Protein AF-A0A932W186-F1 (afdb_monomer_lite)

Structure (mmCIF, N/CA/C/O backbone):
data_AF-A0A932W186-F1
#
_entry.id   AF-A0A932W186-F1
#
loop_
_atom_site.group_PDB
_atom_site.id
_atom_site.type_symbol
_atom_site.label_atom_id
_atom_site.label_alt_id
_atom_site.label_comp_id
_atom_site.label_asym_id
_atom_site.label_entity_id
_atom_site.label_seq_id
_atom_site.pdbx_PDB_ins_code
_atom_site.Cartn_x
_atom_site.Cartn_y
_atom_site.Cartn_z
_atom_site.occupancy
_atom_site.B_iso_or_equiv
_atom_site.auth_seq_id
_atom_site.auth_comp_id
_atom_site.auth_asym_id
_atom_site.auth_atom_id
_atom_site.pdbx_PDB_model_num
ATOM 1 N N . MET A 1 1 ? -11.472 -8.452 -0.347 1.00 81.81 1 MET A N 1
ATOM 2 C CA . MET A 1 1 ? -10.339 -9.273 -0.825 1.00 81.81 1 MET A CA 1
ATOM 3 C C . MET A 1 1 ? -9.155 -8.990 0.087 1.00 81.81 1 MET A C 1
ATOM 5 O O . MET A 1 1 ? -9.099 -7.895 0.630 1.00 81.81 1 MET A O 1
ATOM 9 N N . THR A 1 2 ? -8.254 -9.943 0.310 1.00 84.69 2 THR A N 1
ATOM 10 C CA . THR A 1 2 ? -7.046 -9.712 1.122 1.00 84.69 2 THR A CA 1
ATOM 11 C C . THR A 1 2 ? -5.841 -9.751 0.203 1.00 84.69 2 THR A C 1
ATOM 13 O O . THR A 1 2 ? -5.696 -10.706 -0.556 1.00 84.69 2 THR A O 1
ATOM 16 N N . ILE A 1 3 ? -4.996 -8.724 0.259 1.00 86.75 3 ILE A N 1
ATOM 17 C CA . ILE A 1 3 ? -3.753 -8.680 -0.512 1.00 86.75 3 ILE A CA 1
ATOM 18 C C . ILE A 1 3 ? -2.595 -8.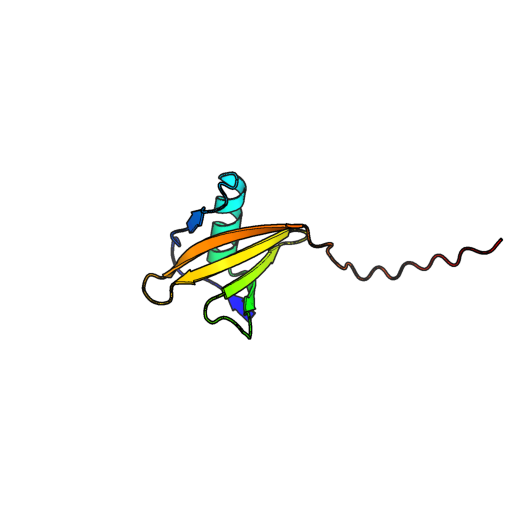874 0.439 1.00 86.75 3 ILE A C 1
ATOM 20 O O . ILE A 1 3 ? -2.436 -8.119 1.396 1.00 86.75 3 ILE A O 1
ATOM 24 N N . LYS A 1 4 ? -1.799 -9.899 0.145 1.00 87.88 4 LYS A N 1
ATOM 25 C CA . LYS A 1 4 ? -0.553 -10.209 0.825 1.00 87.88 4 LYS A CA 1
ATOM 26 C C . LYS A 1 4 ? 0.530 -10.384 -0.228 1.00 87.88 4 LYS A C 1
ATOM 28 O O . LYS A 1 4 ? 0.379 -11.207 -1.128 1.00 87.88 4 LYS A O 1
ATOM 33 N N . LEU A 1 5 ? 1.604 -9.617 -0.106 1.00 85.50 5 LEU A N 1
ATOM 34 C CA . LEU A 1 5 ? 2.788 -9.757 -0.943 1.00 85.50 5 LEU A CA 1
ATOM 35 C C . LEU A 1 5 ? 3.838 -10.537 -0.154 1.00 85.50 5 LEU A C 1
ATOM 37 O O . LEU A 1 5 ? 4.115 -10.226 1.003 1.00 85.50 5 LEU A O 1
ATOM 41 N N . ASN A 1 6 ? 4.393 -11.581 -0.767 1.00 79.50 6 ASN A N 1
ATOM 42 C CA . ASN A 1 6 ? 5.458 -12.362 -0.148 1.00 79.50 6 ASN A CA 1
ATOM 43 C C . ASN A 1 6 ? 6.796 -11.637 -0.323 1.00 79.50 6 ASN A C 1
ATOM 45 O O . ASN A 1 6 ? 7.139 -11.210 -1.423 1.00 79.50 6 ASN A O 1
ATOM 49 N N . GLY A 1 7 ? 7.556 -11.524 0.767 1.00 79.81 7 GLY A N 1
ATOM 50 C CA . GLY A 1 7 ? 8.835 -10.819 0.790 1.00 79.81 7 GLY A CA 1
ATOM 51 C C . GLY A 1 7 ? 8.688 -9.326 1.084 1.00 79.81 7 GLY A C 1
ATOM 52 O O . GLY A 1 7 ? 7.748 -8.888 1.743 1.00 79.81 7 GLY A O 1
ATOM 53 N N . THR A 1 8 ? 9.659 -8.540 0.632 1.00 78.56 8 THR A N 1
ATOM 54 C CA . THR A 1 8 ? 9.694 -7.089 0.830 1.00 78.56 8 THR A CA 1
ATOM 55 C C . THR A 1 8 ? 9.278 -6.373 -0.449 1.00 78.56 8 THR A C 1
ATOM 57 O O . THR A 1 8 ? 10.128 -6.195 -1.322 1.00 78.56 8 THR A O 1
ATOM 60 N N . PRO A 1 9 ? 8.004 -5.954 -0.578 1.00 83.31 9 PRO A N 1
ATOM 61 C CA . PRO A 1 9 ? 7.551 -5.264 -1.775 1.00 83.31 9 PRO A CA 1
ATOM 62 C C . PRO A 1 9 ? 8.260 -3.916 -1.912 1.00 83.31 9 PRO A C 1
ATOM 64 O O . PRO A 1 9 ? 8.405 -3.176 -0.933 1.00 83.31 9 PRO A O 1
ATOM 67 N N . THR A 1 10 ? 8.686 -3.599 -3.132 1.00 89.44 10 THR A N 1
ATOM 68 C CA . THR A 1 10 ? 9.189 -2.269 -3.482 1.00 89.44 10 THR A CA 1
ATOM 69 C C . THR A 1 10 ? 8.008 -1.314 -3.532 1.00 89.44 10 THR A C 1
ATOM 71 O O . THR A 1 10 ? 7.063 -1.561 -4.282 1.00 89.44 10 THR A O 1
ATOM 74 N N . ILE A 1 11 ? 8.048 -0.248 -2.730 1.00 91.31 11 ILE A N 1
ATOM 75 C CA . ILE A 1 11 ? 6.994 0.768 -2.708 1.00 91.31 11 ILE A CA 1
ATOM 76 C C . ILE A 1 11 ? 7.526 2.063 -3.309 1.00 91.31 11 ILE A C 1
ATOM 78 O O . ILE A 1 11 ? 8.415 2.697 -2.745 1.00 91.31 11 ILE A O 1
ATOM 82 N N . GLU A 1 12 ? 6.949 2.473 -4.431 1.00 90.44 12 GLU A N 1
ATOM 83 C CA . GLU A 1 12 ? 7.195 3.771 -5.042 1.00 90.44 12 GLU A CA 1
ATOM 84 C C . GLU A 1 12 ? 6.235 4.809 -4.466 1.00 90.44 12 GLU A C 1
ATOM 86 O O . GLU A 1 12 ? 5.013 4.669 -4.525 1.00 90.44 12 GLU A O 1
ATOM 91 N N . ASN A 1 13 ? 6.796 5.869 -3.895 1.00 88.81 13 ASN A N 1
ATOM 92 C CA . ASN A 1 13 ? 6.042 6.936 -3.254 1.00 88.81 13 ASN A CA 1
ATOM 93 C C . ASN A 1 13 ? 5.959 8.162 -4.169 1.00 88.81 13 ASN A C 1
ATOM 95 O O . ASN A 1 13 ? 6.761 9.089 -4.055 1.00 88.81 13 ASN A O 1
ATOM 99 N N . LEU A 1 14 ? 4.979 8.172 -5.075 1.00 82.56 14 LEU A N 1
ATOM 100 C CA . LEU A 1 14 ? 4.789 9.288 -6.008 1.00 82.56 14 LEU A CA 1
ATOM 101 C C . LEU A 1 14 ? 4.221 10.534 -5.320 1.00 82.56 14 LEU A C 1
ATOM 103 O O . LEU A 1 14 ? 4.566 11.656 -5.682 1.00 82.56 14 LEU A O 1
ATOM 107 N N . GLY A 1 15 ? 3.392 10.347 -4.291 1.00 75.50 15 GLY A N 1
ATOM 108 C CA . GLY A 1 15 ? 2.767 11.447 -3.554 1.00 75.50 15 GLY A CA 1
ATOM 109 C C . GLY A 1 15 ? 3.681 12.160 -2.552 1.00 75.50 15 GLY A C 1
ATOM 110 O O . GLY A 1 15 ? 3.202 13.032 -1.832 1.00 75.50 15 GLY A O 1
ATOM 111 N N . LYS A 1 16 ? 4.974 11.799 -2.474 1.00 82.44 16 LYS A N 1
ATOM 112 C CA . LYS A 1 16 ? 5.943 12.326 -1.490 1.00 82.44 16 LYS A CA 1
ATOM 113 C C . LYS A 1 16 ? 5.434 12.245 -0.043 1.00 82.44 16 LYS A C 1
ATOM 115 O O . LYS A 1 16 ? 5.684 13.127 0.776 1.00 82.44 16 LYS A O 1
ATOM 120 N N . TYR A 1 17 ? 4.718 11.172 0.280 1.00 87.94 17 TYR A N 1
ATOM 121 C CA . TYR A 1 17 ? 4.244 10.898 1.633 1.00 87.94 17 TYR A CA 1
ATOM 122 C C . TYR A 1 17 ? 5.414 10.649 2.599 1.00 87.94 17 TYR A C 1
ATOM 124 O O . TYR A 1 17 ? 6.486 10.224 2.164 1.00 87.94 17 TYR A O 1
ATOM 132 N N . PRO A 1 18 ? 5.243 10.876 3.911 1.00 88.69 18 PRO A N 1
ATOM 133 C CA . PRO A 1 18 ? 6.299 10.601 4.879 1.00 88.69 18 PRO A CA 1
ATOM 134 C C . PRO A 1 18 ? 6.669 9.113 4.893 1.00 88.69 18 PRO A C 1
ATOM 136 O O . PRO A 1 18 ? 5.808 8.249 4.691 1.00 88.69 18 PRO A O 1
ATOM 139 N N . ALA A 1 19 ? 7.939 8.817 5.186 1.00 88.69 19 ALA A N 1
ATOM 140 C CA . ALA A 1 19 ? 8.470 7.453 5.222 1.00 88.69 19 ALA A CA 1
ATOM 141 C C . ALA A 1 19 ? 7.660 6.531 6.149 1.00 88.69 19 ALA A C 1
ATOM 143 O O . ALA A 1 19 ? 7.393 5.392 5.784 1.00 88.69 19 ALA A O 1
ATOM 144 N N . GLU A 1 20 ? 7.154 7.045 7.275 1.00 90.12 20 GLU A N 1
ATOM 145 C CA . GLU A 1 20 ? 6.263 6.294 8.170 1.00 90.12 20 GLU A CA 1
ATOM 146 C C . GLU A 1 20 ? 5.006 5.764 7.469 1.00 90.12 20 GLU A C 1
ATOM 148 O O . GLU A 1 20 ? 4.561 4.651 7.737 1.00 90.12 20 GLU A O 1
ATOM 153 N N . SER A 1 21 ? 4.418 6.538 6.553 1.00 89.75 21 SER A N 1
ATOM 154 C CA . SER A 1 21 ? 3.225 6.094 5.823 1.00 89.75 21 SER A CA 1
ATOM 155 C C . SER A 1 21 ? 3.552 4.983 4.829 1.00 89.75 21 SER A C 1
ATOM 157 O O . SER A 1 21 ? 2.759 4.054 4.668 1.00 89.75 21 SER A O 1
ATOM 159 N N . VAL A 1 22 ? 4.727 5.061 4.202 1.00 90.19 22 VAL A N 1
ATOM 160 C CA . VAL A 1 22 ? 5.246 4.039 3.284 1.00 90.19 22 VAL A CA 1
ATOM 161 C C . VAL A 1 22 ? 5.582 2.757 4.047 1.00 90.19 22 VAL A C 1
ATOM 163 O O . VAL A 1 22 ? 5.172 1.672 3.642 1.00 90.19 22 VAL A O 1
ATOM 166 N N . GLU A 1 23 ? 6.254 2.874 5.190 1.00 91.12 23 GLU A N 1
ATOM 167 C CA . GLU A 1 23 ? 6.589 1.748 6.063 1.00 91.12 23 GLU A CA 1
ATOM 168 C C . GLU A 1 23 ? 5.323 1.055 6.583 1.00 91.12 23 GLU A C 1
ATOM 170 O O . GLU A 1 23 ? 5.212 -0.171 6.542 1.00 91.12 23 GLU A O 1
ATOM 175 N N . LYS A 1 24 ? 4.305 1.834 6.974 1.00 91.31 24 LYS A N 1
ATOM 176 C CA . LYS A 1 24 ? 3.008 1.291 7.394 1.00 91.31 24 LYS A CA 1
ATOM 177 C C . LYS A 1 24 ? 2.338 0.501 6.274 1.00 91.31 24 LYS A C 1
ATOM 179 O O . LYS A 1 24 ? 1.844 -0.598 6.516 1.00 91.31 24 LYS A O 1
ATOM 184 N N . LEU A 1 25 ? 2.337 1.035 5.052 1.00 91.38 25 LEU A N 1
ATOM 185 C CA . LEU A 1 25 ? 1.813 0.336 3.880 1.00 91.38 25 LEU A CA 1
ATOM 186 C C . LEU A 1 25 ? 2.583 -0.965 3.614 1.00 91.38 25 LEU A C 1
ATOM 188 O O . LEU A 1 25 ? 1.971 -1.998 3.354 1.00 91.38 25 LEU A O 1
ATOM 192 N N . ARG A 1 26 ? 3.912 -0.944 3.745 1.00 91.31 26 ARG A N 1
ATOM 193 C CA . ARG A 1 26 ? 4.760 -2.135 3.607 1.00 91.31 26 ARG A CA 1
ATOM 194 C C . ARG A 1 26 ? 4.388 -3.217 4.608 1.00 91.31 26 ARG A C 1
A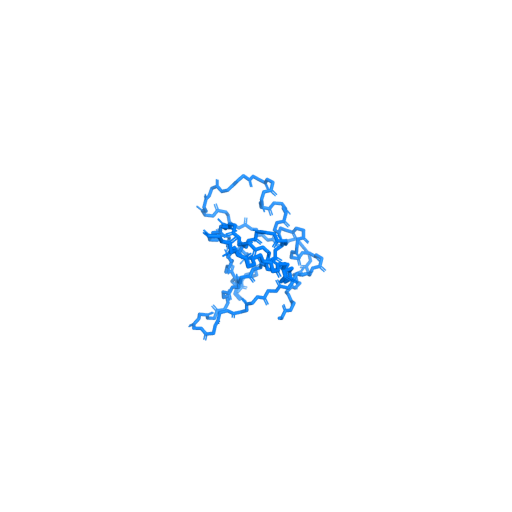TOM 196 O O . ARG A 1 26 ? 4.235 -4.371 4.218 1.00 91.31 26 ARG A O 1
ATOM 203 N N . GLN A 1 27 ? 4.201 -2.845 5.874 1.00 90.75 27 GLN A N 1
ATOM 204 C CA . GLN A 1 27 ? 3.758 -3.782 6.903 1.00 90.75 27 GLN A CA 1
ATOM 205 C C . GLN A 1 27 ? 2.389 -4.374 6.566 1.00 90.75 27 GLN A C 1
ATOM 207 O O . GLN A 1 27 ? 2.244 -5.589 6.626 1.00 90.75 27 GLN A O 1
ATOM 212 N N . LEU A 1 28 ? 1.420 -3.550 6.147 1.00 90.69 28 LEU A N 1
ATOM 213 C CA . LEU A 1 28 ? 0.082 -4.012 5.756 1.00 90.69 28 LEU A CA 1
ATOM 214 C C . LEU A 1 28 ? 0.135 -5.051 4.629 1.00 90.69 28 LEU A C 1
ATOM 216 O O . LEU A 1 28 ? -0.548 -6.072 4.686 1.00 90.69 28 LEU A O 1
ATOM 220 N N . LEU A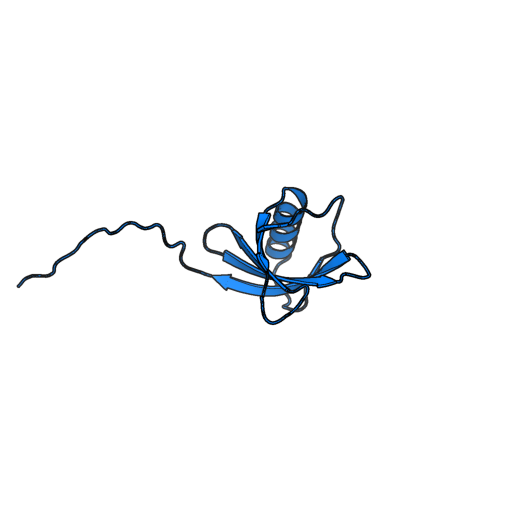 1 29 ? 0.973 -4.814 3.621 1.00 90.75 29 LEU A N 1
ATOM 221 C CA . LEU A 1 29 ? 1.151 -5.731 2.497 1.00 90.75 29 LEU A CA 1
ATOM 222 C C . LEU A 1 29 ? 1.874 -7.023 2.901 1.00 90.75 29 LEU A C 1
ATOM 224 O O . LEU A 1 29 ? 1.555 -8.081 2.363 1.00 90.75 29 LEU A O 1
ATOM 228 N N . ALA A 1 30 ? 2.806 -6.957 3.854 1.00 89.69 30 ALA A N 1
ATOM 229 C CA . ALA A 1 30 ? 3.522 -8.126 4.365 1.00 89.69 30 ALA A CA 1
ATOM 230 C C . ALA A 1 30 ? 2.642 -9.004 5.276 1.00 89.69 30 ALA A C 1
ATOM 232 O O . ALA A 1 30 ? 2.668 -10.234 5.178 1.00 89.69 30 ALA A O 1
ATOM 233 N N . THR A 1 31 ? 1.832 -8.393 6.148 1.00 88.69 31 THR A N 1
ATOM 234 C CA . THR A 1 31 ? 0.901 -9.121 7.029 1.00 88.69 31 THR A CA 1
ATOM 235 C C . THR A 1 31 ? -0.308 -9.657 6.272 1.00 88.69 31 THR A C 1
ATOM 237 O O . THR A 1 31 ? -0.892 -10.663 6.670 1.00 88.69 31 THR A O 1
ATOM 240 N N . GLY A 1 32 ? -0.660 -9.012 5.161 1.00 87.69 32 GLY A N 1
ATOM 241 C CA . GLY A 1 32 ? -1.921 -9.211 4.474 1.00 87.69 32 GLY A CA 1
ATOM 242 C C . GLY A 1 32 ? -2.960 -8.235 5.012 1.00 87.69 32 GLY A C 1
ATOM 243 O O . GLY A 1 32 ? -3.256 -8.232 6.206 1.00 87.69 32 GLY A O 1
ATOM 244 N N . ALA A 1 33 ? -3.512 -7.406 4.132 1.00 87.19 33 ALA A N 1
ATOM 245 C CA . ALA A 1 33 ? -4.489 -6.389 4.498 1.00 87.19 33 ALA A CA 1
ATOM 246 C C . ALA A 1 33 ? -5.748 -6.488 3.630 1.00 87.19 33 ALA A C 1
ATOM 248 O O . ALA A 1 33 ? -5.666 -6.882 2.458 1.00 87.19 33 ALA A O 1
ATOM 249 N N . PRO A 1 34 ? -6.922 -6.134 4.184 1.00 87.88 34 PRO A N 1
ATOM 250 C CA . PRO A 1 34 ? -8.137 -6.037 3.401 1.00 87.88 34 PRO A CA 1
ATOM 251 C C . PRO A 1 34 ? -7.976 -4.918 2.371 1.00 87.88 34 PRO A C 1
ATOM 253 O O . PRO A 1 34 ? -7.768 -3.750 2.705 1.00 87.88 34 PRO A O 1
ATOM 256 N N . ALA A 1 35 ? -8.079 -5.304 1.107 1.00 89.38 35 ALA A N 1
ATOM 257 C CA . ALA A 1 35 ? -8.033 -4.407 -0.025 1.00 89.38 35 ALA A CA 1
ATO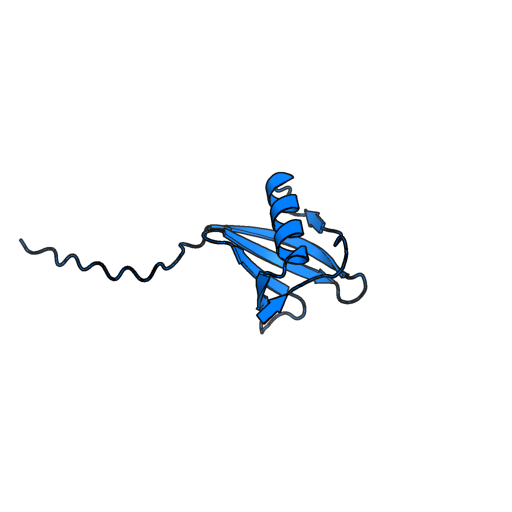M 258 C C . ALA A 1 35 ? -9.312 -4.549 -0.850 1.00 89.38 35 ALA A C 1
ATOM 260 O O . ALA A 1 35 ? -9.865 -5.647 -1.031 1.00 89.38 35 ALA A O 1
ATOM 261 N N . LYS A 1 36 ? 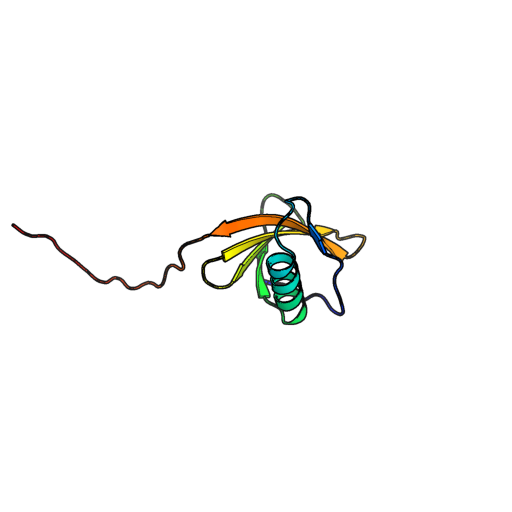-9.786 -3.419 -1.363 1.00 90.44 36 LYS A N 1
ATOM 262 C CA . LYS A 1 36 ? -10.879 -3.366 -2.318 1.00 90.44 36 LYS A CA 1
ATOM 263 C C . LYS A 1 36 ? -10.285 -3.194 -3.719 1.00 90.44 36 LYS A C 1
ATOM 265 O O . LYS A 1 36 ? -9.649 -2.170 -3.959 1.00 90.44 36 LYS A O 1
ATOM 270 N N . PRO A 1 37 ? -10.437 -4.181 -4.616 1.00 89.94 37 PRO A N 1
ATOM 271 C CA . PRO A 1 37 ? -10.049 -4.013 -6.007 1.00 89.94 37 PRO A CA 1
ATOM 272 C C . PRO A 1 37 ? -10.982 -3.015 -6.690 1.00 89.94 37 PRO A C 1
ATOM 274 O O . PRO A 1 37 ? -12.198 -3.029 -6.461 1.00 89.94 37 PRO A O 1
ATOM 277 N N . ASP A 1 38 ? -10.412 -2.169 -7.537 1.00 85.56 38 ASP A N 1
ATOM 278 C CA . ASP A 1 38 ? -11.186 -1.296 -8.405 1.00 85.56 38 ASP A CA 1
ATOM 279 C C . ASP A 1 38 ? -11.775 -2.120 -9.563 1.00 85.56 38 ASP A C 1
ATOM 281 O O . ASP A 1 38 ? -11.086 -2.898 -10.220 1.00 85.56 38 ASP A O 1
ATOM 285 N N . THR A 1 39 ? -13.085 -2.008 -9.789 1.00 82.38 39 THR A N 1
ATOM 286 C CA . THR A 1 39 ? -13.777 -2.790 -10.832 1.00 82.38 39 THR A CA 1
ATOM 287 C C . THR A 1 39 ? -13.542 -2.214 -12.228 1.00 82.38 39 THR A C 1
ATOM 289 O O . THR A 1 39 ? -13.714 -2.917 -13.220 1.00 82.38 39 THR A O 1
ATOM 292 N N . HIS A 1 40 ? -13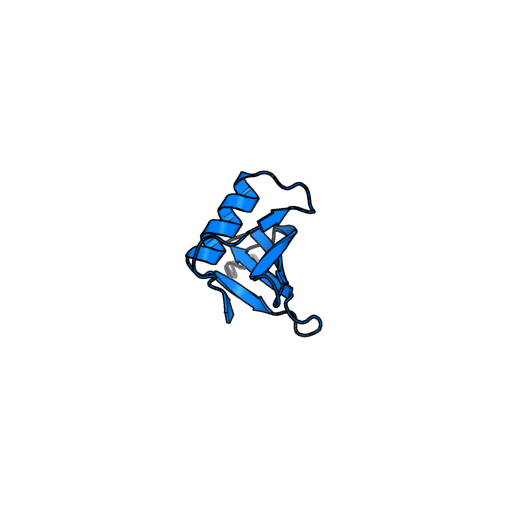.159 -0.938 -12.310 1.00 83.25 40 HIS A N 1
ATOM 293 C CA . HIS A 1 40 ? -12.953 -0.206 -13.554 1.00 83.25 40 HIS A CA 1
ATOM 294 C C . HIS A 1 40 ? -11.481 -0.234 -13.980 1.00 83.25 40 HIS A C 1
ATOM 296 O O . HIS A 1 40 ? -11.186 -0.176 -15.174 1.00 83.25 40 HIS A O 1
ATOM 302 N N . ARG A 1 41 ? -10.549 -0.323 -13.024 1.00 85.00 41 ARG A N 1
ATOM 303 C CA . ARG A 1 41 ? -9.104 -0.331 -13.272 1.00 85.00 41 ARG A CA 1
ATOM 304 C C . ARG A 1 41 ? -8.463 -1.601 -12.726 1.00 85.00 41 ARG A C 1
ATOM 306 O O . ARG A 1 41 ? -8.427 -1.822 -11.520 1.00 85.00 41 ARG A O 1
ATOM 313 N N . LYS A 1 42 ? -7.902 -2.416 -13.623 1.00 83.19 42 LYS A N 1
ATOM 314 C CA . LYS A 1 42 ? -7.124 -3.596 -13.226 1.00 83.19 42 LYS A CA 1
ATOM 315 C C . LYS A 1 42 ? -5.902 -3.171 -12.420 1.00 83.19 42 LYS A C 1
ATOM 317 O O . LYS A 1 42 ? -5.321 -2.130 -12.703 1.00 83.19 42 LYS A O 1
ATOM 322 N N . ASP A 1 43 ? -5.553 -3.978 -11.424 1.00 88.94 43 ASP A N 1
ATOM 323 C CA . ASP A 1 43 ? -4.351 -3.803 -10.603 1.00 88.94 43 ASP A CA 1
ATOM 324 C C . ASP A 1 43 ? -4.337 -2.564 -9.684 1.00 88.94 43 ASP A C 1
ATOM 326 O O . ASP A 1 43 ? -3.322 -2.263 -9.050 1.00 88.94 43 ASP A O 1
ATOM 330 N N . PHE A 1 44 ? -5.475 -1.874 -9.548 1.00 92.06 44 PHE A N 1
ATOM 331 C CA . PHE A 1 44 ? -5.680 -0.815 -8.560 1.00 92.06 44 PHE A CA 1
ATOM 332 C C . PHE A 1 44 ? -6.431 -1.335 -7.342 1.00 92.06 44 PHE A C 1
ATOM 334 O O . PHE A 1 44 ? -7.428 -2.056 -7.451 1.00 92.06 44 PHE A O 1
ATOM 341 N N . TYR A 1 45 ? -5.965 -0.912 -6.170 1.00 91.81 45 TYR A N 1
ATOM 342 C CA . TYR A 1 45 ? -6.480 -1.384 -4.899 1.00 91.81 45 TYR A CA 1
ATOM 343 C C . TYR A 1 45 ? -6.572 -0.255 -3.877 1.00 91.81 45 TYR A C 1
ATOM 345 O O . TYR A 1 45 ? -5.666 0.565 -3.727 1.00 91.81 45 TYR A O 1
ATOM 353 N N . GLU A 1 46 ? -7.666 -0.249 -3.128 1.00 91.81 46 GLU A N 1
ATOM 354 C CA . GLU A 1 46 ? -7.844 0.593 -1.951 1.00 91.81 46 GLU A CA 1
ATOM 355 C C . GLU A 1 46 ? -7.614 -0.252 -0.694 1.00 91.81 46 GLU A C 1
ATOM 357 O O . GLU A 1 46 ? -8.391 -1.165 -0.405 1.00 91.81 46 GLU A O 1
ATOM 362 N N . LEU A 1 47 ? -6.561 0.038 0.069 1.00 90.94 47 LEU A N 1
ATOM 363 C CA . LEU A 1 47 ? -6.298 -0.595 1.360 1.00 90.94 47 LEU A CA 1
ATOM 364 C C . LEU A 1 47 ? -6.830 0.294 2.469 1.00 90.94 47 LEU A C 1
ATOM 366 O O . LEU A 1 47 ? -6.427 1.449 2.592 1.00 90.94 47 LEU A O 1
ATOM 370 N N . GLN A 1 48 ? -7.690 -0.257 3.317 1.00 88.00 48 GLN A N 1
ATOM 371 C CA . GLN A 1 48 ? -8.175 0.448 4.494 1.00 88.00 48 GLN A CA 1
ATOM 372 C C . GLN A 1 48 ? -7.437 -0.041 5.738 1.00 88.00 48 GLN A C 1
ATOM 374 O O . GLN A 1 48 ? -7.374 -1.238 6.009 1.00 88.00 48 GLN A O 1
ATOM 379 N N . ASN A 1 49 ? -6.913 0.900 6.518 1.00 87.00 49 ASN A N 1
ATOM 380 C CA . ASN A 1 49 ? -6.314 0.637 7.817 1.00 87.00 49 ASN A CA 1
ATOM 381 C C . ASN A 1 49 ? -6.870 1.631 8.842 1.00 87.00 49 ASN A C 1
ATOM 383 O O . ASN A 1 49 ? -6.428 2.781 8.928 1.00 87.00 49 ASN A O 1
ATOM 387 N N . GLY A 1 50 ? -7.888 1.195 9.586 1.00 84.94 50 GLY A N 1
ATOM 388 C CA . GLY A 1 50 ? -8.638 2.056 10.498 1.00 84.94 50 GLY A CA 1
ATOM 389 C C . GLY A 1 50 ? -9.287 3.229 9.755 1.00 84.94 50 GLY A C 1
ATOM 390 O O . GLY A 1 50 ? -10.081 3.031 8.836 1.00 84.94 50 GLY A O 1
ATOM 391 N N . GLY A 1 51 ? -8.928 4.454 10.146 1.00 86.06 51 GLY A N 1
ATOM 392 C CA . GLY A 1 51 ? -9.418 5.692 9.531 1.00 86.06 51 GLY A CA 1
ATOM 393 C C . GLY A 1 51 ? -8.636 6.167 8.301 1.00 86.06 51 GLY A C 1
ATOM 394 O O . GLY A 1 51 ? -8.908 7.253 7.796 1.00 86.06 51 GLY A O 1
ATOM 395 N N . ARG A 1 52 ? -7.638 5.409 7.825 1.00 89.31 52 ARG A N 1
ATOM 396 C CA . ARG A 1 52 ? -6.821 5.781 6.658 1.00 89.31 52 ARG A CA 1
ATOM 397 C C . ARG A 1 52 ? -7.061 4.832 5.499 1.00 89.31 52 ARG A C 1
ATOM 399 O O . ARG A 1 52 ? -7.139 3.620 5.694 1.00 89.31 52 ARG A O 1
ATOM 406 N N . VAL A 1 53 ? -7.130 5.385 4.297 1.00 90.94 53 VAL A N 1
ATOM 407 C CA . VAL A 1 53 ? -7.188 4.627 3.051 1.00 90.94 53 VAL A CA 1
ATOM 408 C C . VAL A 1 53 ? -5.944 4.931 2.235 1.00 90.94 53 VAL A C 1
ATOM 410 O O . VAL A 1 53 ? -5.571 6.092 2.076 1.00 90.94 53 VAL A O 1
ATOM 413 N N . TYR A 1 54 ? -5.312 3.872 1.746 1.00 92.25 54 TYR A N 1
ATOM 414 C CA . TYR A 1 54 ? -4.155 3.903 0.871 1.00 92.25 54 TYR A CA 1
ATOM 415 C C . TYR A 1 54 ? -4.600 3.431 -0.502 1.00 92.25 54 TYR A C 1
ATOM 417 O O . TYR A 1 54 ? -5.055 2.298 -0.657 1.00 92.25 54 TYR A O 1
ATOM 425 N N . TRP A 1 55 ? -4.461 4.292 -1.495 1.00 92.12 55 TRP A N 1
ATOM 426 C CA . TRP A 1 55 ? -4.730 3.941 -2.875 1.00 92.12 55 TRP A CA 1
ATOM 427 C C . TRP A 1 55 ? -3.435 3.586 -3.566 1.00 92.12 55 TRP A C 1
ATOM 429 O O . TRP A 1 55 ? -2.520 4.411 -3.674 1.00 92.12 55 TRP A O 1
ATOM 439 N N . ILE A 1 56 ? -3.362 2.330 -3.984 1.00 93.00 56 ILE A N 1
ATOM 440 C CA . ILE A 1 56 ? -2.164 1.752 -4.560 1.00 93.00 56 ILE A CA 1
ATOM 441 C C . ILE A 1 56 ? -2.462 1.132 -5.914 1.00 93.00 56 ILE A C 1
ATOM 443 O O . ILE A 1 56 ? -3.572 0.676 -6.193 1.00 93.00 56 ILE A O 1
ATOM 447 N N . HIS A 1 57 ? -1.422 1.063 -6.724 1.00 92.00 57 HIS A N 1
ATOM 448 C CA . HIS A 1 57 ? -1.377 0.246 -7.920 1.00 92.00 57 HIS A CA 1
ATOM 449 C C . HIS A 1 57 ? -0.292 -0.810 -7.736 1.00 92.00 57 HIS A C 1
ATOM 451 O O . HIS A 1 57 ? 0.804 -0.489 -7.279 1.00 92.00 57 HIS A O 1
ATOM 457 N N . ILE A 1 58 ? -0.585 -2.065 -8.060 1.00 90.94 58 ILE A N 1
ATOM 458 C CA . ILE A 1 58 ? 0.382 -3.161 -7.963 1.00 90.94 58 ILE A CA 1
ATOM 459 C C . ILE A 1 58 ? 0.735 -3.585 -9.379 1.00 90.94 58 ILE A C 1
ATOM 461 O O . ILE A 1 58 ? -0.081 -4.187 -10.057 1.00 90.94 58 ILE A O 1
ATOM 465 N N . SER A 1 59 ? 1.954 -3.307 -9.832 1.00 88.31 59 SER A N 1
ATOM 466 C CA . SER A 1 59 ? 2.353 -3.685 -11.187 1.00 88.31 59 SER A CA 1
ATOM 467 C C . SER A 1 59 ? 2.356 -5.213 -11.340 1.00 88.31 59 SER A C 1
ATOM 469 O O . SER A 1 59 ? 3.139 -5.869 -10.650 1.00 88.31 59 SER A O 1
ATOM 471 N N . PRO A 1 60 ? 1.576 -5.799 -12.266 1.00 82.81 60 PRO A N 1
ATOM 472 C CA . PRO A 1 60 ? 1.515 -7.253 -12.434 1.00 82.81 60 PRO A CA 1
ATOM 473 C C . PRO A 1 60 ? 2.819 -7.847 -12.991 1.00 82.81 60 PRO A C 1
ATOM 475 O O . PRO A 1 60 ? 3.057 -9.042 -12.858 1.00 82.81 60 PRO A O 1
ATOM 478 N N . ILE A 1 61 ? 3.669 -7.012 -13.604 1.00 83.00 61 ILE A N 1
ATOM 479 C CA . ILE A 1 61 ? 4.935 -7.418 -14.232 1.00 83.00 61 ILE A CA 1
ATOM 480 C C . ILE A 1 61 ? 6.057 -7.537 -13.191 1.00 83.00 61 ILE A C 1
ATOM 482 O O . ILE A 1 61 ? 6.763 -8.539 -13.151 1.00 83.00 61 ILE A O 1
ATOM 486 N N . SER A 1 62 ? 6.214 -6.516 -12.344 1.00 83.25 62 SER A N 1
ATOM 487 C CA . SER A 1 62 ? 7.342 -6.417 -11.402 1.00 83.25 62 SER A CA 1
ATOM 488 C C . SER A 1 62 ? 6.951 -6.683 -9.947 1.00 83.25 62 SER A C 1
ATOM 490 O O . SER A 1 62 ? 7.820 -6.829 -9.095 1.00 83.25 62 SER A O 1
ATOM 492 N N . GLY A 1 63 ? 5.654 -6.676 -9.625 1.00 84.44 63 GLY A N 1
ATOM 493 C CA . GLY A 1 63 ? 5.158 -6.706 -8.245 1.00 84.44 63 GLY A CA 1
ATOM 494 C C . GLY A 1 63 ? 5.394 -5.406 -7.465 1.00 84.44 63 GLY A C 1
ATOM 495 O O . GLY A 1 63 ? 5.119 -5.355 -6.266 1.00 84.44 63 GLY A O 1
ATOM 496 N N . THR A 1 64 ? 5.900 -4.357 -8.121 1.00 90.44 64 THR A N 1
ATOM 497 C CA . THR A 1 64 ? 6.135 -3.045 -7.508 1.00 90.44 64 THR A CA 1
ATOM 498 C C . THR A 1 64 ? 4.816 -2.387 -7.142 1.00 90.44 64 THR A C 1
ATOM 500 O O . THR A 1 64 ? 3.890 -2.322 -7.955 1.00 90.44 64 THR A O 1
ATOM 503 N N . VAL A 1 65 ? 4.751 -1.860 -5.925 1.00 92.56 65 VAL A N 1
ATOM 504 C CA . VAL A 1 65 ? 3.583 -1.161 -5.408 1.00 92.56 65 VAL A CA 1
ATOM 505 C C . VAL A 1 65 ? 3.793 0.334 -5.538 1.00 92.56 65 VAL A C 1
ATOM 507 O O . VAL A 1 65 ? 4.695 0.900 -4.939 1.00 92.56 65 VAL A O 1
ATOM 510 N N . VAL A 1 66 ? 2.924 0.996 -6.279 1.00 92.56 66 VAL A N 1
ATOM 511 C CA . VAL A 1 66 ? 2.938 2.446 -6.421 1.00 92.56 66 VAL A CA 1
ATOM 512 C C . VAL A 1 66 ? 1.889 3.024 -5.485 1.00 92.56 66 VAL A C 1
ATOM 514 O O . VAL A 1 66 ? 0.696 2.771 -5.650 1.00 92.56 66 VAL A O 1
ATOM 517 N N . LEU A 1 67 ? 2.326 3.799 -4.495 1.00 93.00 67 LEU A N 1
ATOM 518 C CA . LEU A 1 67 ? 1.443 4.569 -3.631 1.00 93.00 67 LEU A CA 1
ATOM 519 C C . LEU A 1 67 ? 1.029 5.852 -4.355 1.00 93.00 67 LEU A C 1
ATOM 521 O O . LEU A 1 67 ? 1.827 6.783 -4.497 1.00 93.00 67 LEU A O 1
ATOM 525 N N . LEU A 1 68 ? -0.230 5.892 -4.796 1.00 91.44 68 LEU A N 1
ATOM 526 C CA . LEU A 1 68 ? -0.794 7.042 -5.499 1.00 91.44 68 LEU A CA 1
ATOM 527 C C . LEU A 1 68 ? -1.305 8.094 -4.525 1.00 91.44 68 LEU A C 1
ATOM 529 O O . LEU A 1 68 ? -1.002 9.273 -4.687 1.00 91.44 68 LEU A O 1
ATOM 533 N N . ALA A 1 69 ? -2.087 7.675 -3.528 1.00 91.06 69 ALA A N 1
ATOM 534 C CA . ALA A 1 69 ? -2.693 8.610 -2.595 1.00 91.06 69 ALA A CA 1
ATOM 535 C C . ALA A 1 69 ? -2.995 8.000 -1.222 1.00 91.06 69 ALA A C 1
ATOM 537 O O . ALA A 1 69 ? -3.202 6.795 -1.083 1.00 91.06 69 ALA A O 1
ATOM 538 N N . ILE A 1 70 ? -3.064 8.869 -0.212 1.00 91.62 70 ILE A N 1
ATOM 539 C CA . ILE A 1 70 ? -3.555 8.552 1.131 1.00 91.62 70 ILE A CA 1
ATOM 540 C C . ILE A 1 70 ? -4.613 9.583 1.511 1.00 91.62 70 ILE A C 1
ATOM 542 O O . ILE A 1 70 ? -4.359 10.784 1.436 1.00 91.62 70 ILE A O 1
ATOM 546 N N . TRP A 1 71 ? -5.769 9.127 1.986 1.00 91.25 71 TRP A N 1
ATOM 547 C CA . TRP A 1 71 ? -6.789 10.003 2.562 1.00 91.25 71 TRP A CA 1
ATOM 548 C C . TRP A 1 71 ? -7.373 9.424 3.847 1.00 91.25 71 TRP A C 1
ATOM 550 O O . TRP A 1 71 ? -7.270 8.228 4.128 1.00 91.25 71 TRP A O 1
ATOM 560 N N . GLN A 1 72 ? -7.967 10.293 4.667 1.00 89.38 72 GLN A N 1
ATOM 561 C CA . GLN A 1 72 ? -8.756 9.845 5.809 1.00 89.38 72 GLN A CA 1
ATOM 562 C C . GLN A 1 72 ? -10.134 9.415 5.311 1.00 89.38 72 GLN A C 1
ATOM 564 O O . GLN A 1 72 ? -10.782 10.134 4.552 1.00 89.38 72 GLN A O 1
ATOM 569 N N . LYS A 1 73 ? -10.597 8.252 5.751 1.00 85.00 73 LYS A N 1
ATOM 570 C CA . LYS A 1 73 ? -11.979 7.820 5.582 1.00 85.00 73 LYS A CA 1
ATOM 571 C C . LYS A 1 73 ? -12.522 7.566 6.977 1.00 85.00 73 LYS A C 1
ATOM 573 O O . LYS A 1 73 ? -11.905 6.773 7.691 1.00 85.00 73 LYS A O 1
ATOM 578 N N . PRO A 1 74 ? -13.622 8.220 7.391 1.00 72.56 74 PRO A N 1
ATOM 579 C CA . PRO A 1 74 ? -14.200 7.942 8.693 1.00 72.56 74 PRO A CA 1
ATOM 580 C C . PRO A 1 74 ? -14.444 6.440 8.770 1.00 72.56 74 PRO A C 1
ATOM 582 O O . PRO A 1 74 ? -15.078 5.858 7.883 1.00 72.56 74 PRO A O 1
ATOM 585 N N . CYS A 1 75 ? -13.879 5.797 9.794 1.00 61.12 75 CYS A N 1
ATOM 586 C CA . CYS A 1 75 ? -14.341 4.470 10.136 1.00 61.12 75 CYS A CA 1
ATOM 587 C C . CYS A 1 75 ? -15.825 4.651 10.442 1.00 61.12 75 CYS A C 1
ATOM 589 O O . CYS A 1 75 ? -16.191 5.380 11.363 1.00 61.12 75 CYS A O 1
ATOM 591 N N . VAL A 1 76 ? -16.692 4.076 9.612 1.00 59.00 76 VAL A N 1
ATOM 592 C CA . VAL A 1 76 ? -18.084 3.895 10.000 1.00 59.00 76 VAL A CA 1
ATOM 593 C C . VAL A 1 76 ? -18.068 2.812 11.068 1.00 59.00 76 VAL A C 1
ATOM 595 O O . VAL A 1 76 ? -18.444 1.668 10.844 1.00 59.00 76 VAL A O 1
ATOM 598 N N . THR A 1 77 ? -17.575 3.164 12.255 1.00 48.53 77 THR A N 1
ATOM 599 C CA . THR A 1 77 ? -18.107 2.571 13.464 1.00 48.53 77 THR A CA 1
ATOM 600 C C . THR A 1 77 ? -19.581 2.895 13.367 1.00 48.53 77 THR A C 1
ATOM 602 O O . THR A 1 77 ? -19.975 4.055 13.481 1.00 48.53 77 THR A O 1
ATOM 605 N N . SER A 1 78 ? -20.377 1.892 13.013 1.00 47.06 78 SER A N 1
ATOM 606 C CA . SER A 1 78 ? -21.827 1.955 13.069 1.00 47.06 78 SER A CA 1
ATOM 607 C C . SER A 1 78 ? -22.204 2.054 14.549 1.00 47.06 78 SER A C 1
ATOM 609 O O . SER A 1 78 ? -22.676 1.116 15.169 1.00 47.06 78 SER A O 1
ATOM 611 N N . ALA A 1 79 ? -21.883 3.189 15.158 1.00 50.25 79 ALA A N 1
ATOM 612 C CA . ALA A 1 79 ? -22.522 3.677 16.350 1.00 50.25 79 ALA A CA 1
ATOM 613 C C . ALA A 1 79 ? -23.665 4.534 15.822 1.00 50.25 79 ALA A C 1
ATOM 615 O O . ALA A 1 79 ? -23.559 5.752 15.690 1.00 50.25 79 ALA A O 1
ATOM 616 N N . SER A 1 80 ? -24.754 3.864 15.452 1.00 47.75 80 SER A N 1
ATOM 617 C CA . SER A 1 80 ? -26.079 4.466 15.445 1.00 47.75 80 SER A CA 1
ATOM 618 C C . SER A 1 80 ? -26.388 4.918 16.876 1.00 47.75 80 SER A C 1
ATOM 620 O O . SER A 1 80 ? -27.102 4.247 17.609 1.00 47.75 80 SER A O 1
ATOM 622 N N . ALA A 1 81 ? -25.793 6.024 17.313 1.00 50.34 81 ALA A N 1
ATOM 623 C CA . ALA A 1 81 ? -26.197 6.727 18.513 1.00 50.34 81 ALA A CA 1
ATOM 624 C C . ALA A 1 81 ? -27.140 7.841 18.065 1.00 50.34 81 ALA A C 1
ATOM 626 O O . ALA A 1 81 ? -26.732 8.898 17.590 1.00 50.34 81 ALA A O 1
ATOM 627 N N . VAL A 1 82 ? -28.425 7.511 18.156 1.00 61.66 82 VAL A N 1
ATOM 628 C CA . VAL A 1 82 ? -29.565 8.420 18.122 1.00 61.66 82 VAL A CA 1
ATOM 629 C C . VAL A 1 82 ? -29.267 9.720 18.874 1.00 61.66 82 VAL A C 1
ATOM 631 O O . VAL A 1 82 ? -28.784 9.719 20.003 1.00 61.66 82 VAL A O 1
ATOM 634 N N . SER A 1 83 ? -29.607 10.847 18.264 1.00 45.44 83 SER A N 1
ATOM 635 C CA . SER A 1 83 ? -29.936 12.068 18.993 1.00 45.44 83 SER A CA 1
ATOM 636 C C . SER A 1 83 ? -31.020 12.789 18.213 1.00 45.44 83 SER A C 1
ATOM 638 O O . SER A 1 83 ? -30.765 13.596 17.325 1.00 45.44 83 SER A O 1
ATOM 640 N N . THR A 1 84 ? -32.255 12.408 18.533 1.00 53.19 84 THR A N 1
ATOM 641 C CA . THR A 1 84 ? -33.453 13.201 18.275 1.00 53.19 84 THR A CA 1
ATOM 642 C C . THR A 1 84 ? -33.287 14.516 19.022 1.00 53.19 84 THR A C 1
ATOM 644 O O . THR A 1 84 ? -33.299 14.526 20.251 1.00 53.19 84 THR A O 1
ATOM 647 N N . GLN A 1 85 ? -33.106 15.619 18.301 1.00 45.88 85 GLN A N 1
ATOM 648 C CA . GLN A 1 85 ? -33.173 16.943 18.901 1.00 45.88 85 GLN A CA 1
ATOM 649 C C . GLN A 1 85 ? -34.619 17.432 18.802 1.00 45.88 85 GLN A C 1
ATOM 651 O O . GLN A 1 85 ? -35.116 17.731 17.720 1.00 45.88 85 GLN A O 1
ATOM 656 N N . ALA A 1 86 ? -35.291 17.425 19.951 1.00 53.28 86 ALA A N 1
ATOM 657 C CA . ALA A 1 86 ? -36.553 18.100 20.194 1.00 53.28 86 ALA A CA 1
ATOM 658 C C . ALA A 1 86 ? -36.267 19.336 21.054 1.00 53.28 86 ALA A C 1
ATOM 660 O O . ALA A 1 86 ? -35.666 19.190 22.120 1.00 53.28 86 ALA A O 1
ATOM 661 N N . ALA A 1 87 ? -36.677 20.507 20.571 1.00 48.56 87 ALA A N 1
ATOM 662 C CA . ALA A 1 87 ? -37.251 21.628 21.324 1.00 48.56 87 ALA A CA 1
ATOM 663 C C . ALA A 1 87 ? -37.589 22.749 20.335 1.00 48.56 87 ALA A C 1
ATOM 665 O O . ALA A 1 87 ? -36.659 23.201 19.631 1.00 48.56 87 ALA A O 1
#

pLDDT: mean 82.39, std 13.61, range [45.44, 93.0]

Secondary structure (DSSP, 8-state):
-EE--SS---EEETT---HHHHHHHHHHHHH-EEEEE-SSSTTEEEEEETTEEEEEEE-TTT--EEEEEEEE---------------

Foldseek 3Di:
DKAADDDQAAEAEPVPDDPVVVVVVRVCNHVIFDWDDDPVDPQWIWGDDAQKIWTWGQDPVRRHIYTDDMDGHHPPPVPPPDDDDDD

Radius of gyration: 15.92 Å; chains: 1; bounding box: 47×34×36 Å

Sequence (87 aa):
MTIKLNGTPTIENLGKYPAESVEKLRQLLATGAPAKPDTHRKDFYELQNGGRVYWIHISPISGTVVLLAIWQKPCVTSASAVSTQAA